Protein AF-A0A0F9R5E4-F1 (afdb_monomer_lite)

Foldseek 3Di:
DEFEWEWDQDPNDTFIAGDDPVRVVLCVVDPDGTDDPVSVVVCVVVVYDYHYDDDPD

Sequence (57 aa):
MEITVKIKNVYGHNLTYPACEVSEKLIQLTSVKTFTKQHIAIIKSLGYEVKVEQANI

Organism: NCBI:txid412755

Secondary structure (DSSP, 8-state):
-EEEEEEEEETTEEEEEE-SHHHHHHHHTSS-SSB-HHHHHHHHHTT-EEEEPP---

Structure (mmCIF, N/CA/C/O backbone):
data_AF-A0A0F9R5E4-F1
#
_entry.id   AF-A0A0F9R5E4-F1
#
loop_
_atom_site.group_PDB
_atom_site.id
_atom_site.type_symbol
_atom_site.label_atom_id
_atom_site.label_alt_id
_atom_site.label_comp_id
_atom_site.label_asym_id
_atom_site.label_entity_id
_atom_site.label_seq_id
_atom_site.pdbx_PDB_ins_code
_atom_site.Cartn_x
_atom_site.Cartn_y
_atom_site.Cartn_z
_atom_site.occupancy
_atom_site.B_iso_or_equiv
_atom_site.auth_seq_id
_atom_site.auth_comp_id
_atom_site.auth_asym_id
_atom_site.auth_atom_id
_atom_site.pdbx_PDB_model_num
ATOM 1 N N . MET A 1 1 ? -10.785 8.740 8.838 1.00 88.62 1 MET A N 1
ATOM 2 C CA . MET A 1 1 ? -9.333 9.011 8.989 1.00 88.62 1 MET A CA 1
ATOM 3 C C . MET A 1 1 ? -8.695 8.888 7.621 1.00 88.62 1 MET A C 1
ATOM 5 O O . MET A 1 1 ? -9.203 8.105 6.830 1.00 88.62 1 MET A O 1
ATOM 9 N N . GLU A 1 2 ? -7.625 9.621 7.328 1.00 94.81 2 GLU A N 1
ATOM 10 C CA . GLU A 1 2 ? -6.968 9.570 6.017 1.00 94.81 2 GLU A CA 1
ATOM 11 C C . GLU A 1 2 ? -5.522 9.087 6.122 1.00 94.81 2 GLU A C 1
ATOM 13 O O . GLU A 1 2 ? -4.833 9.355 7.106 1.00 94.81 2 GLU A O 1
ATOM 18 N N . ILE A 1 3 ? -5.077 8.360 5.100 1.00 96.75 3 ILE A N 1
ATOM 19 C CA . ILE A 1 3 ? -3.668 8.059 4.871 1.00 96.75 3 ILE A CA 1
ATOM 20 C C . ILE A 1 3 ? -3.262 8.561 3.490 1.00 96.75 3 ILE A C 1
ATOM 22 O O . ILE A 1 3 ? -4.063 8.546 2.549 1.00 96.75 3 ILE A O 1
ATOM 26 N N . THR A 1 4 ? -2.003 8.959 3.355 1.00 97.12 4 THR A N 1
ATOM 27 C CA . THR A 1 4 ? -1.420 9.321 2.068 1.00 97.12 4 THR A CA 1
ATOM 28 C C . THR A 1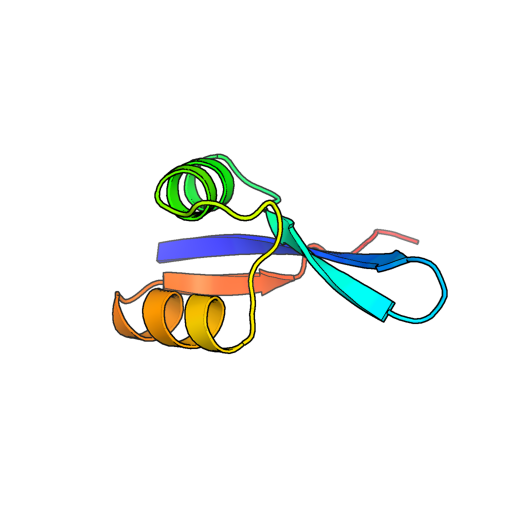 4 ? -0.522 8.203 1.560 1.00 97.12 4 THR A C 1
ATOM 30 O O . THR A 1 4 ? 0.183 7.532 2.317 1.00 97.12 4 THR A O 1
ATOM 33 N N . VAL A 1 5 ? -0.565 7.988 0.249 1.00 96.69 5 VAL A N 1
ATOM 34 C CA . VAL A 1 5 ? 0.303 7.057 -0.470 1.00 96.69 5 VAL A CA 1
ATOM 35 C C . VAL A 1 5 ? 0.932 7.757 -1.663 1.00 96.69 5 VAL A C 1
ATOM 37 O O . VAL A 1 5 ? 0.356 8.677 -2.237 1.00 96.69 5 VAL A O 1
ATOM 40 N N . LYS A 1 6 ? 2.101 7.291 -2.083 1.00 95.94 6 LYS A N 1
ATOM 41 C CA . LYS A 1 6 ? 2.815 7.809 -3.245 1.00 95.94 6 LYS A CA 1
ATOM 42 C C . LYS A 1 6 ? 2.845 6.766 -4.345 1.00 95.94 6 LYS A C 1
ATOM 44 O O . LYS A 1 6 ? 3.232 5.625 -4.110 1.00 95.94 6 LYS A O 1
ATOM 49 N N . ILE A 1 7 ? 2.479 7.150 -5.563 1.00 94.94 7 ILE A N 1
ATOM 50 C CA . ILE A 1 7 ? 2.629 6.275 -6.729 1.00 94.94 7 ILE A CA 1
ATOM 51 C C . ILE A 1 7 ? 3.952 6.614 -7.408 1.00 94.94 7 ILE A C 1
ATOM 53 O O . ILE A 1 7 ? 4.191 7.759 -7.783 1.00 94.94 7 ILE A O 1
ATOM 57 N N . LYS A 1 8 ? 4.821 5.616 -7.568 1.00 93.81 8 LYS A N 1
ATOM 58 C CA . LYS A 1 8 ? 6.082 5.741 -8.301 1.00 93.81 8 LYS A CA 1
ATOM 59 C C . LYS A 1 8 ? 6.098 4.746 -9.451 1.00 93.81 8 LYS A C 1
ATOM 61 O O . LYS A 1 8 ? 5.833 3.565 -9.239 1.00 93.81 8 LYS A O 1
ATOM 66 N N . ASN A 1 9 ? 6.446 5.209 -10.649 1.00 93.69 9 ASN A N 1
ATOM 67 C CA . ASN A 1 9 ? 6.747 4.311 -11.755 1.00 93.69 9 ASN A CA 1
ATOM 68 C C . ASN A 1 9 ? 8.187 3.794 -11.613 1.00 93.69 9 ASN A C 1
ATOM 70 O O . ASN A 1 9 ? 9.128 4.579 -11.495 1.00 93.69 9 ASN A O 1
ATOM 74 N N . VAL A 1 10 ? 8.352 2.476 -11.576 1.00 93.25 10 VAL A N 1
ATOM 75 C CA . VAL A 1 10 ? 9.644 1.796 -11.472 1.00 93.25 10 VAL A CA 1
ATOM 76 C C . VAL A 1 10 ? 9.712 0.774 -12.597 1.00 93.25 10 VAL A C 1
ATOM 78 O O . VAL A 1 10 ? 8.963 -0.199 -12.592 1.00 93.25 10 VAL A O 1
ATOM 81 N N . TYR A 1 11 ? 10.578 1.023 -13.582 1.00 92.88 11 TYR A N 1
ATOM 82 C CA . TYR A 1 11 ? 10.737 0.178 -14.774 1.00 92.88 11 TYR A CA 1
ATOM 83 C C . TYR A 1 11 ? 9.405 -0.132 -15.485 1.00 92.88 11 TYR A C 1
ATOM 85 O O . TYR A 1 11 ? 9.152 -1.264 -15.878 1.00 92.88 11 TYR A O 1
ATOM 93 N N . GLY A 1 12 ? 8.516 0.861 -15.606 1.00 92.56 12 GLY A N 1
ATOM 94 C CA . GLY A 1 12 ? 7.198 0.691 -16.226 1.00 92.56 12 GLY A CA 1
ATOM 95 C C . GLY A 1 12 ? 6.100 0.198 -15.276 1.00 92.56 12 GLY A C 1
ATOM 96 O O . GLY A 1 12 ? 4.928 0.229 -15.646 1.00 92.56 12 GLY A O 1
ATOM 97 N N . HIS A 1 13 ? 6.426 -0.175 -14.036 1.00 93.19 13 HIS A N 1
ATOM 98 C CA . HIS A 1 13 ? 5.451 -0.631 -13.045 1.00 93.19 13 HIS A CA 1
ATOM 99 C C . HIS A 1 13 ? 5.064 0.485 -12.075 1.00 93.19 13 HIS A C 1
ATOM 101 O O . HIS A 1 13 ? 5.916 1.063 -11.404 1.00 93.19 13 HIS A O 1
ATOM 107 N N . ASN A 1 14 ? 3.764 0.758 -11.949 1.00 94.19 14 ASN A N 1
ATOM 108 C CA . ASN A 1 14 ? 3.252 1.676 -10.934 1.00 94.19 14 ASN A CA 1
ATOM 109 C C . ASN A 1 14 ? 3.199 0.973 -9.576 1.00 94.19 14 ASN A C 1
ATOM 111 O O . ASN A 1 14 ? 2.394 0.066 -9.365 1.00 94.19 14 ASN A O 1
ATOM 115 N N . LEU A 1 15 ? 4.056 1.412 -8.662 1.00 96.25 15 LEU A N 1
ATOM 116 C CA . LEU A 1 15 ? 4.154 0.918 -7.297 1.00 96.25 15 LEU A CA 1
ATOM 117 C C . LEU A 1 15 ? 3.591 1.951 -6.320 1.00 96.25 15 LEU A C 1
ATOM 119 O O . LEU A 1 15 ? 3.871 3.144 -6.442 1.00 96.25 15 LEU A O 1
ATOM 123 N N . THR A 1 16 ? 2.811 1.491 -5.344 1.00 96.81 16 THR A N 1
ATOM 124 C CA . THR A 1 16 ? 2.169 2.346 -4.338 1.00 96.81 16 THR A CA 1
ATOM 125 C C . THR A 1 16 ? 2.928 2.257 -3.020 1.00 96.81 16 THR A C 1
ATOM 127 O O . THR A 1 16 ? 2.852 1.253 -2.319 1.00 96.81 16 THR A O 1
ATOM 130 N N . TYR A 1 17 ? 3.669 3.300 -2.679 1.00 96.75 17 TYR A N 1
ATOM 131 C CA . TYR A 1 17 ? 4.435 3.404 -1.443 1.00 96.75 17 TYR A CA 1
ATOM 132 C C . TYR A 1 17 ? 3.633 4.116 -0.346 1.00 96.75 17 TYR A C 1
ATOM 134 O O . TYR A 1 17 ? 2.785 4.954 -0.665 1.00 96.75 17 TYR A O 1
ATOM 142 N N . PRO A 1 18 ? 3.889 3.812 0.935 1.00 96.56 18 PRO A N 1
ATOM 143 C CA . PRO A 1 18 ? 3.444 4.670 2.033 1.00 96.56 18 PRO A CA 1
ATOM 144 C C . PRO A 1 18 ? 4.000 6.101 1.885 1.00 96.56 18 PRO A C 1
ATOM 146 O O . PRO A 1 18 ? 5.070 6.298 1.309 1.00 96.56 18 PRO A O 1
ATOM 149 N N . ALA A 1 19 ? 3.250 7.100 2.360 1.00 96.69 19 ALA A N 1
ATOM 150 C CA . ALA A 1 19 ? 3.653 8.515 2.338 1.00 96.69 19 ALA A CA 1
ATOM 151 C C . ALA A 1 19 ? 3.299 9.284 3.630 1.00 96.69 19 ALA A C 1
ATOM 153 O O . ALA A 1 19 ? 3.461 10.499 3.701 1.00 96.69 19 ALA A O 1
ATOM 154 N N . CYS A 1 20 ? 2.830 8.590 4.668 1.00 96.00 20 CYS A N 1
ATOM 155 C CA . CYS A 1 20 ? 2.652 9.128 6.018 1.00 96.00 20 CYS A CA 1
ATOM 156 C C . CYS A 1 20 ? 2.933 8.072 7.088 1.00 96.00 20 CYS A C 1
ATOM 158 O O . CYS A 1 20 ? 2.923 6.872 6.808 1.00 96.00 20 CYS A O 1
ATOM 160 N N . GLU A 1 21 ? 3.087 8.505 8.339 1.00 96.69 21 GLU A N 1
ATOM 161 C CA . GLU A 1 21 ? 3.394 7.624 9.473 1.00 96.69 21 GLU A CA 1
ATOM 162 C C . GLU A 1 21 ? 2.396 6.463 9.630 1.00 96.69 21 GLU A C 1
ATOM 164 O O . GLU A 1 21 ? 2.790 5.322 9.866 1.00 96.69 21 GLU A O 1
ATOM 169 N N . VAL A 1 22 ? 1.097 6.723 9.453 1.00 96.25 22 VAL A N 1
ATOM 170 C CA . VAL A 1 22 ? 0.064 5.681 9.560 1.00 96.25 22 VAL A CA 1
ATOM 171 C C . VAL A 1 22 ? 0.205 4.662 8.430 1.00 96.25 22 VAL A C 1
ATOM 173 O O . VAL A 1 22 ? 0.146 3.460 8.675 1.00 96.25 22 VAL A O 1
ATOM 176 N N . SER A 1 23 ? 0.440 5.117 7.197 1.00 96.38 23 SER A N 1
ATOM 177 C CA . SER A 1 23 ? 0.671 4.215 6.065 1.00 96.38 23 SER A CA 1
ATOM 178 C C . SER A 1 23 ? 1.960 3.392 6.229 1.00 96.38 23 SER A C 1
ATOM 180 O O . SER A 1 23 ? 1.966 2.208 5.903 1.00 96.38 23 SER A O 1
ATOM 182 N N . GLU A 1 24 ? 3.017 3.967 6.810 1.00 97.12 24 GLU A N 1
ATOM 183 C CA . GLU A 1 24 ? 4.261 3.250 7.128 1.00 97.12 24 GLU A CA 1
ATOM 184 C C . GLU A 1 24 ? 4.019 2.149 8.171 1.00 97.12 24 GLU A C 1
ATOM 186 O O . GLU A 1 24 ? 4.439 1.005 8.006 1.00 97.12 24 GLU A O 1
ATOM 191 N N . LYS A 1 25 ? 3.256 2.450 9.224 1.00 96.69 25 LYS A N 1
ATOM 192 C CA . LYS A 1 25 ? 2.877 1.447 10.228 1.00 96.69 25 LYS A CA 1
ATOM 193 C C . LYS A 1 25 ? 2.037 0.325 9.616 1.00 96.69 25 LYS A C 1
ATOM 195 O O . LYS A 1 25 ? 2.278 -0.842 9.905 1.00 96.69 25 LYS A O 1
ATOM 200 N N . LEU A 1 26 ? 1.086 0.654 8.738 1.00 96.00 26 LEU A N 1
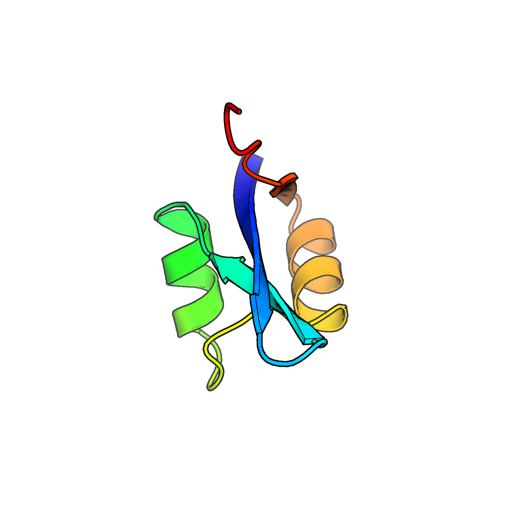ATOM 201 C CA . LEU A 1 26 ? 0.243 -0.338 8.064 1.00 96.00 26 LEU A CA 1
ATOM 202 C C . LEU A 1 26 ? 1.053 -1.271 7.155 1.00 96.00 26 LEU A C 1
ATOM 204 O O . LEU A 1 26 ? 0.789 -2.471 7.145 1.00 96.00 26 LEU A O 1
ATOM 208 N N . ILE A 1 27 ? 2.039 -0.756 6.408 1.00 96.75 27 ILE A N 1
ATOM 209 C CA . ILE A 1 27 ? 2.863 -1.614 5.547 1.00 96.75 27 ILE A CA 1
ATOM 210 C C . ILE A 1 27 ? 3.800 -2.512 6.367 1.00 96.75 27 ILE A C 1
ATOM 212 O O . ILE A 1 27 ? 4.014 -3.657 5.978 1.00 96.75 27 ILE A O 1
ATOM 216 N N . GLN A 1 28 ? 4.289 -2.050 7.525 1.00 96.31 28 GLN A N 1
ATOM 217 C CA . GLN A 1 28 ? 5.143 -2.833 8.432 1.00 96.31 28 GLN A CA 1
ATOM 218 C C . GLN A 1 28 ? 4.443 -4.057 9.039 1.00 96.31 28 GLN A C 1
ATOM 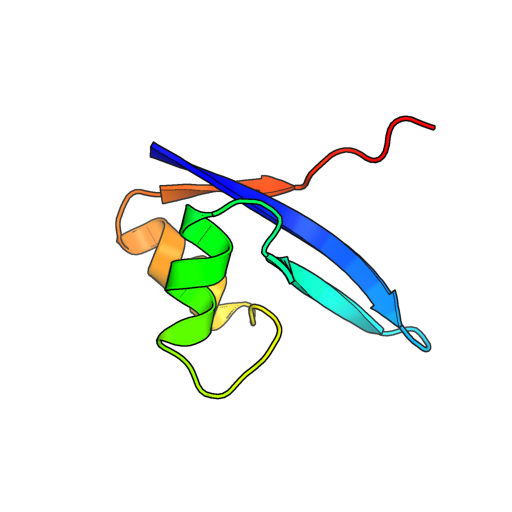220 O O . GLN A 1 28 ? 5.113 -5.012 9.425 1.00 96.31 28 GLN A O 1
ATOM 225 N N . LEU A 1 29 ? 3.107 -4.068 9.086 1.00 95.12 29 LEU A N 1
ATOM 226 C CA . LEU A 1 29 ? 2.328 -5.259 9.456 1.00 95.12 29 LEU A CA 1
ATOM 227 C C . LEU A 1 29 ? 2.367 -6.353 8.376 1.00 95.12 29 LEU A C 1
ATOM 229 O O . LEU A 1 29 ? 1.867 -7.456 8.586 1.00 95.12 29 LEU A O 1
ATOM 233 N N . THR A 1 30 ? 2.934 -6.050 7.209 1.00 92.81 30 THR A N 1
ATOM 234 C CA . THR A 1 30 ? 3.051 -6.950 6.064 1.00 92.81 30 THR A CA 1
ATOM 235 C C . THR A 1 30 ? 4.523 -7.220 5.746 1.00 92.81 30 THR A C 1
ATOM 237 O O . THR A 1 30 ? 5.416 -6.490 6.164 1.00 92.81 30 THR A O 1
ATOM 240 N N . SER A 1 31 ? 4.802 -8.253 4.952 1.00 92.44 31 SER A N 1
ATOM 241 C CA . SER A 1 31 ? 6.172 -8.586 4.525 1.00 92.44 31 SER A CA 1
ATOM 242 C C . SER A 1 31 ? 6.619 -7.864 3.245 1.00 92.44 31 SER A C 1
ATOM 244 O O . SER A 1 31 ? 7.622 -8.244 2.643 1.00 92.44 31 SER A O 1
ATOM 246 N N . VAL A 1 32 ? 5.872 -6.858 2.780 1.00 95.31 32 VAL A N 1
ATOM 247 C CA . VAL A 1 32 ? 6.149 -6.152 1.519 1.00 95.31 32 VAL A CA 1
ATOM 248 C C . VAL A 1 32 ? 6.459 -4.675 1.755 1.00 95.31 32 VAL A C 1
ATOM 250 O O . VAL A 1 32 ? 6.230 -4.142 2.830 1.00 95.31 32 VAL A O 1
ATOM 253 N N . LYS A 1 33 ? 6.987 -3.994 0.731 1.00 94.56 33 LYS A N 1
ATOM 254 C CA . LYS A 1 33 ? 7.370 -2.568 0.800 1.00 94.56 33 LYS A CA 1
ATOM 255 C C . LYS A 1 33 ? 6.390 -1.619 0.103 1.00 94.56 33 LYS A C 1
ATOM 257 O O . LYS A 1 33 ? 6.594 -0.411 0.113 1.00 94.56 33 LYS A O 1
ATOM 262 N N . THR A 1 34 ? 5.380 -2.163 -0.575 1.00 97.06 34 THR A N 1
ATOM 263 C CA . THR A 1 34 ? 4.398 -1.396 -1.354 1.00 97.06 34 THR A CA 1
ATOM 264 C C . THR A 1 34 ? 3.009 -1.983 -1.164 1.00 97.06 34 THR A C 1
ATOM 266 O O . THR A 1 34 ? 2.844 -3.190 -0.966 1.00 97.06 34 THR A O 1
ATOM 269 N N . PHE A 1 35 ? 1.992 -1.134 -1.217 1.00 97.06 35 PHE A N 1
ATOM 270 C CA . PHE A 1 35 ? 0.612 -1.568 -1.151 1.00 97.06 35 PHE A CA 1
ATOM 271 C C . PHE A 1 35 ? 0.182 -2.210 -2.465 1.00 97.06 35 PHE A C 1
ATOM 273 O O . PHE A 1 35 ? 0.318 -1.637 -3.545 1.00 97.06 35 PHE A O 1
ATOM 280 N N . THR A 1 36 ? -0.394 -3.402 -2.355 1.00 96.25 36 THR A N 1
ATOM 281 C CA . THR A 1 36 ? -1.124 -4.038 -3.448 1.00 96.25 36 THR A CA 1
ATOM 282 C C . THR A 1 36 ? -2.557 -3.511 -3.473 1.00 96.25 36 THR A C 1
ATOM 284 O O . THR A 1 36 ? -3.042 -2.918 -2.505 1.00 96.25 36 THR A O 1
ATOM 287 N N . LYS A 1 37 ? -3.292 -3.792 -4.554 1.00 95.31 37 LYS A N 1
ATOM 288 C CA . LYS A 1 37 ? -4.730 -3.481 -4.630 1.00 95.31 37 LYS A CA 1
ATOM 289 C C . LYS A 1 37 ? -5.519 -4.094 -3.465 1.00 95.31 37 LYS A C 1
ATOM 291 O O . LYS A 1 37 ? -6.430 -3.453 -2.950 1.00 95.31 37 LYS A O 1
ATOM 296 N N . GLN A 1 38 ? -5.139 -5.296 -3.026 1.00 96.69 38 GLN A N 1
ATOM 297 C CA . GLN A 1 38 ? -5.760 -5.967 -1.886 1.00 96.69 38 GLN A CA 1
ATOM 298 C C . GLN A 1 38 ? -5.498 -5.217 -0.577 1.00 96.69 38 GLN A C 1
ATOM 300 O O . GLN A 1 38 ? -6.434 -5.001 0.187 1.00 96.69 38 GLN A O 1
ATOM 305 N N . HIS A 1 39 ? -4.265 -4.755 -0.339 1.00 97.00 39 HIS A N 1
ATOM 306 C CA . HIS A 1 39 ? -3.963 -3.948 0.847 1.00 97.00 39 HIS A CA 1
ATOM 307 C C . HIS A 1 39 ? -4.803 -2.667 0.871 1.00 97.00 39 HIS A C 1
ATOM 309 O O . HIS A 1 39 ? -5.419 -2.363 1.887 1.00 97.00 39 HIS A O 1
ATOM 315 N N . ILE A 1 40 ? -4.910 -1.961 -0.261 1.00 96.94 40 ILE A N 1
ATOM 316 C CA . ILE A 1 40 ? -5.739 -0.750 -0.363 1.00 96.94 40 ILE A CA 1
ATOM 317 C C . ILE A 1 40 ? -7.219 -1.048 -0.081 1.00 96.94 40 ILE A C 1
ATOM 319 O O . ILE A 1 40 ? -7.875 -0.262 0.599 1.00 96.94 40 ILE A O 1
ATOM 323 N N . ALA A 1 41 ? -7.751 -2.172 -0.568 1.00 97.50 41 ALA A N 1
ATOM 324 C CA . ALA A 1 41 ? -9.132 -2.570 -0.299 1.00 97.50 41 ALA A CA 1
ATOM 325 C C . ALA A 1 41 ? -9.378 -2.832 1.196 1.00 97.50 41 ALA A C 1
ATOM 327 O O . ALA A 1 41 ? -10.353 -2.331 1.755 1.00 97.50 41 ALA A O 1
ATOM 328 N N . ILE A 1 42 ? -8.465 -3.552 1.855 1.00 97.25 42 ILE A N 1
ATOM 329 C CA . ILE A 1 42 ? -8.544 -3.830 3.295 1.00 97.25 42 ILE A CA 1
ATOM 330 C C . ILE A 1 42 ? -8.466 -2.525 4.090 1.00 97.25 42 ILE A C 1
ATOM 332 O O . ILE A 1 42 ? -9.321 -2.269 4.932 1.00 97.25 42 ILE A O 1
ATOM 336 N N . ILE A 1 43 ? -7.505 -1.656 3.777 1.00 96.44 43 ILE A N 1
ATOM 337 C CA . ILE A 1 43 ? -7.341 -0.356 4.441 1.00 96.44 43 ILE A CA 1
ATOM 338 C C . ILE A 1 43 ? -8.623 0.482 4.333 1.00 96.44 43 ILE A C 1
ATOM 340 O O . ILE A 1 43 ? -9.079 1.038 5.331 1.00 96.44 43 ILE A O 1
ATOM 344 N N . LYS A 1 44 ? -9.261 0.507 3.155 1.00 96.62 44 LYS A N 1
ATOM 345 C CA . LYS A 1 44 ? -10.560 1.171 2.973 1.00 96.62 44 LYS A CA 1
ATOM 346 C C . LYS A 1 44 ? -11.670 0.537 3.814 1.00 96.62 44 LYS A C 1
ATOM 348 O O . LYS A 1 44 ? -12.445 1.266 4.423 1.00 96.62 44 LYS A O 1
ATOM 353 N N . SER A 1 45 ? -11.729 -0.795 3.904 1.00 97.75 45 SER A N 1
ATOM 354 C CA . SER A 1 45 ? -12.721 -1.487 4.748 1.00 97.75 45 SER 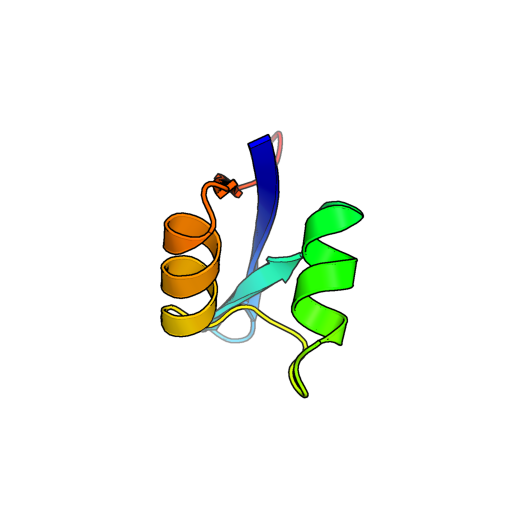A CA 1
ATOM 355 C C . SER A 1 45 ? -12.543 -1.234 6.249 1.00 97.75 45 SER A C 1
ATOM 357 O O . SER A 1 45 ? -13.518 -1.282 6.990 1.00 97.75 45 SER A O 1
ATOM 359 N N . LEU A 1 46 ? -11.326 -0.898 6.690 1.00 96.06 46 LEU A N 1
ATOM 360 C CA . LEU A 1 46 ? -11.034 -0.497 8.070 1.00 96.06 46 LEU A CA 1
ATOM 361 C C . LEU A 1 46 ? -11.477 0.947 8.383 1.00 96.06 46 LEU A C 1
ATOM 363 O O . LEU A 1 46 ? -11.321 1.401 9.513 1.00 96.06 46 LEU A O 1
ATOM 367 N N . GLY A 1 47 ? -12.022 1.678 7.403 1.00 96.94 47 GLY A N 1
ATOM 368 C CA . GLY A 1 47 ? -12.516 3.048 7.574 1.00 96.94 47 GLY A CA 1
ATOM 369 C C . GLY A 1 47 ? -11.482 4.142 7.284 1.00 96.94 47 GLY A C 1
ATOM 370 O O . GLY A 1 47 ? -11.694 5.304 7.650 1.00 96.94 47 GLY A O 1
ATOM 371 N N . TYR A 1 48 ? -10.367 3.798 6.632 1.00 96.94 48 TYR A N 1
ATOM 372 C CA . TYR A 1 48 ? -9.399 4.783 6.154 1.00 96.94 48 TYR A CA 1
ATOM 373 C C . TYR A 1 48 ? -9.719 5.241 4.731 1.00 96.94 48 TYR A C 1
ATOM 375 O O . TYR A 1 48 ? -9.946 4.444 3.822 1.00 96.94 48 TYR A O 1
ATOM 383 N N . GLU A 1 49 ? -9.649 6.545 4.513 1.00 97.31 49 GLU A N 1
ATOM 384 C CA . GLU A 1 49 ? -9.585 7.128 3.183 1.00 97.31 49 GLU A CA 1
ATOM 385 C C . GLU A 1 49 ? -8.133 7.095 2.688 1.00 97.31 49 GLU A C 1
ATOM 387 O O . GLU A 1 49 ? -7.210 7.444 3.423 1.00 97.31 49 GLU A O 1
ATOM 392 N N . VAL A 1 50 ? -7.917 6.661 1.446 1.00 96.56 50 VAL A N 1
ATOM 393 C CA . VAL A 1 50 ? -6.578 6.578 0.846 1.00 96.56 50 VAL A CA 1
ATOM 394 C C . VAL A 1 50 ? -6.442 7.673 -0.200 1.00 96.56 50 VAL A C 1
ATOM 396 O O . VAL A 1 50 ? -7.102 7.610 -1.240 1.00 96.56 50 VAL A O 1
ATOM 399 N N . LYS A 1 51 ? -5.565 8.644 0.060 1.00 96.69 51 LYS A N 1
ATOM 400 C CA . LYS A 1 51 ? -5.255 9.750 -0.850 1.00 96.69 51 LYS A CA 1
ATOM 401 C C . LYS A 1 51 ? -3.886 9.552 -1.481 1.00 96.69 51 LYS A C 1
ATOM 403 O O . LYS A 1 51 ? -2.956 9.082 -0.832 1.00 96.69 51 LYS A O 1
ATOM 408 N N . VAL A 1 52 ? -3.756 9.908 -2.754 1.00 95.25 52 VAL A N 1
ATOM 409 C CA . VAL A 1 52 ? -2.451 9.919 -3.423 1.00 95.25 52 VAL A CA 1
ATOM 410 C C . VAL A 1 52 ? -1.823 11.288 -3.198 1.00 95.25 52 VAL A C 1
ATOM 412 O O . VAL A 1 52 ? -2.465 12.300 -3.470 1.00 95.25 52 VAL A O 1
ATOM 415 N N . GLU A 1 53 ? -0.592 11.320 -2.691 1.00 90.44 53 GLU A N 1
ATOM 416 C CA . GLU A 1 53 ? 0.188 12.551 -2.575 1.00 90.44 53 GLU A CA 1
ATOM 417 C C . GLU A 1 53 ? 0.343 13.162 -3.975 1.00 90.44 53 GLU A C 1
ATOM 419 O O . GLU A 1 53 ? 0.893 12.531 -4.885 1.00 90.44 53 GLU A O 1
ATOM 424 N N . GLN A 1 54 ? -0.188 14.370 -4.171 1.00 75.56 54 GLN A N 1
ATOM 425 C CA . GLN A 1 54 ? 0.044 15.112 -5.403 1.00 75.56 54 GLN A CA 1
ATOM 426 C C . GLN A 1 54 ? 1.498 15.574 -5.403 1.00 75.56 54 GLN A C 1
ATOM 428 O O . GLN A 1 54 ? 1.918 16.338 -4.536 1.00 75.56 54 GLN A O 1
ATOM 433 N N . ALA A 1 55 ? 2.269 15.113 -6.385 1.00 58.81 55 ALA A N 1
ATOM 434 C CA . ALA A 1 55 ? 3.530 15.759 -6.699 1.00 58.81 55 ALA A CA 1
ATOM 435 C C . ALA A 1 55 ? 3.195 17.171 -7.197 1.00 58.81 55 ALA A C 1
ATOM 437 O O . ALA A 1 55 ? 2.613 17.312 -8.271 1.00 58.81 55 ALA A O 1
ATOM 438 N N . ASN A 1 56 ? 3.512 18.195 -6.402 1.00 52.97 56 ASN A N 1
ATOM 439 C CA . ASN A 1 56 ? 3.532 19.566 -6.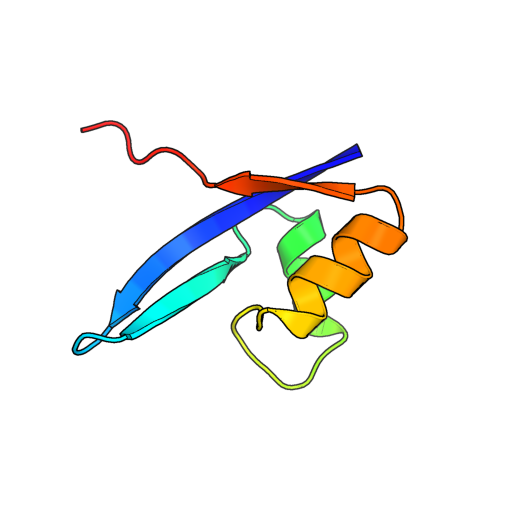901 1.00 52.97 56 ASN A CA 1
ATOM 440 C C . ASN A 1 56 ? 4.575 19.615 -8.029 1.00 52.97 56 ASN A C 1
ATOM 442 O O . ASN A 1 56 ? 5.755 19.354 -7.783 1.00 52.97 56 ASN A O 1
ATOM 446 N N . ILE A 1 57 ? 4.099 19.840 -9.255 1.00 46.78 57 ILE A N 1
ATOM 447 C CA . ILE A 1 57 ? 4.897 20.103 -10.461 1.00 46.78 57 ILE A CA 1
ATOM 448 C C . ILE A 1 57 ? 5.064 21.609 -10.592 1.00 46.78 57 ILE A C 1
ATOM 450 O O . ILE A 1 57 ? 4.051 22.315 -10.384 1.00 46.78 57 ILE A O 1
#

Radius of gyration: 11.08 Å; chains: 1; bounding box: 24×29×26 Å

pLDDT: me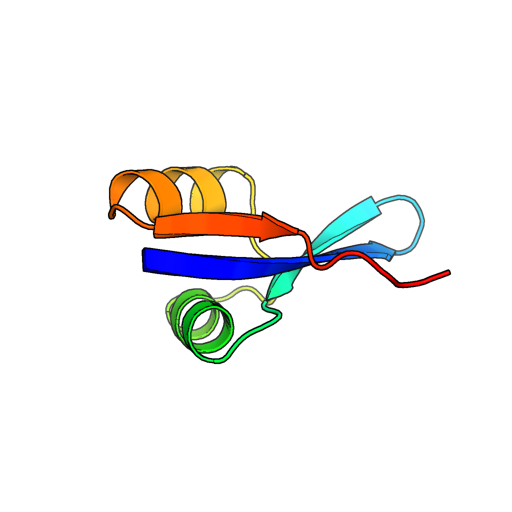an 93.02, std 10.05, range [46.78, 97.75]